Protein AF-A0A8T4FSJ0-F1 (afdb_monomer_lite)

Structure (mmCIF, N/CA/C/O backbone):
data_AF-A0A8T4FSJ0-F1
#
_entry.id   AF-A0A8T4FSJ0-F1
#
loop_
_atom_site.group_PDB
_atom_site.id
_atom_site.type_symbol
_atom_site.label_atom_id
_atom_site.label_alt_id
_atom_site.label_comp_id
_atom_site.label_asym_id
_atom_site.label_entity_id
_atom_site.label_seq_id
_atom_site.pdbx_PDB_ins_code
_atom_site.Cartn_x
_atom_site.Cartn_y
_atom_site.Cartn_z
_atom_site.occupancy
_atom_site.B_iso_or_equiv
_atom_site.auth_seq_id
_atom_site.auth_comp_id
_atom_site.auth_asym_id
_atom_site.auth_atom_id
_atom_site.pdbx_PDB_model_num
ATOM 1 N N . MET A 1 1 ? -4.871 11.339 -9.309 1.00 76.25 1 MET A N 1
ATOM 2 C CA . MET A 1 1 ? -4.728 9.868 -9.360 1.00 76.25 1 MET A CA 1
ATOM 3 C C . MET A 1 1 ? -5.063 9.409 -10.763 1.00 76.25 1 MET A C 1
ATOM 5 O O . MET A 1 1 ? -5.983 9.957 -11.355 1.00 76.25 1 MET A O 1
ATOM 9 N N . ALA A 1 2 ? -4.314 8.457 -11.303 1.00 89.62 2 ALA A N 1
ATOM 10 C CA . ALA A 1 2 ? -4.552 7.910 -12.634 1.00 89.62 2 ALA A CA 1
ATOM 11 C C . ALA A 1 2 ? -5.611 6.789 -12.605 1.00 89.62 2 ALA A C 1
ATOM 13 O O . ALA A 1 2 ? -5.787 6.132 -11.581 1.00 89.62 2 ALA A O 1
ATOM 14 N N . SER A 1 3 ? -6.323 6.570 -13.713 1.00 94.94 3 SER A N 1
ATOM 15 C CA . SER A 1 3 ? -7.366 5.536 -13.805 1.00 94.94 3 SER A CA 1
ATOM 16 C C . SER A 1 3 ? -6.788 4.118 -13.912 1.00 94.94 3 SER A C 1
ATOM 18 O O . SER A 1 3 ? -5.607 3.933 -14.216 1.00 94.94 3 SER A O 1
ATOM 20 N N . VAL A 1 4 ? -7.643 3.101 -13.745 1.00 94.62 4 VAL A N 1
ATOM 21 C CA . VAL A 1 4 ? -7.303 1.684 -13.991 1.00 94.62 4 VAL A CA 1
ATOM 22 C C . VAL A 1 4 ? -6.764 1.461 -15.410 1.00 94.62 4 VAL A C 1
ATOM 24 O O . VAL A 1 4 ? -5.859 0.654 -15.621 1.00 94.62 4 VAL A O 1
ATOM 27 N N . GLU A 1 5 ? -7.295 2.173 -16.405 1.00 95.44 5 GLU A N 1
ATOM 28 C CA . GLU A 1 5 ? -6.822 2.060 -17.787 1.00 95.44 5 GLU A CA 1
ATOM 29 C C . GLU A 1 5 ? -5.391 2.589 -17.929 1.00 95.44 5 GLU A C 1
ATOM 31 O O . GLU A 1 5 ? -4.541 1.931 -18.533 1.00 95.44 5 GLU A O 1
ATOM 36 N N . VAL A 1 6 ? -5.105 3.744 -17.320 1.00 95.25 6 VAL A N 1
ATOM 37 C CA . VAL A 1 6 ? -3.754 4.311 -17.290 1.00 95.25 6 VAL A CA 1
ATOM 38 C C . VAL A 1 6 ? -2.811 3.383 -16.535 1.00 95.25 6 VAL A C 1
ATOM 40 O O . VAL A 1 6 ? -1.726 3.121 -17.032 1.00 95.25 6 VAL A O 1
ATOM 43 N N . PHE A 1 7 ? -3.232 2.803 -15.407 1.00 95.31 7 PHE A N 1
ATOM 44 C CA . PHE A 1 7 ? -2.451 1.796 -14.684 1.00 95.31 7 PHE A CA 1
ATOM 45 C C . PHE A 1 7 ? -2.037 0.629 -15.590 1.00 95.31 7 PHE A C 1
ATOM 47 O O . PHE A 1 7 ? -0.854 0.307 -15.694 1.00 95.31 7 PHE A O 1
ATOM 54 N N . ARG A 1 8 ? -2.996 0.038 -16.316 1.00 95.38 8 ARG A N 1
ATOM 55 C CA . ARG A 1 8 ? -2.727 -1.064 -17.252 1.00 95.38 8 ARG A CA 1
ATOM 56 C C . ARG A 1 8 ? -1.772 -0.647 -18.370 1.00 95.38 8 ARG A C 1
ATOM 58 O O . ARG A 1 8 ? -0.872 -1.413 -18.703 1.00 95.38 8 ARG A O 1
ATOM 65 N N . LYS A 1 9 ? -1.942 0.551 -18.941 1.00 95.69 9 LYS A N 1
ATOM 66 C CA . LYS A 1 9 ? -1.029 1.092 -19.964 1.00 95.69 9 LYS A CA 1
ATOM 67 C C . LYS A 1 9 ? 0.373 1.318 -19.400 1.00 95.69 9 LYS A C 1
ATOM 69 O O . LYS A 1 9 ? 1.343 0.922 -20.034 1.00 95.69 9 LYS A O 1
ATOM 74 N N . THR A 1 10 ? 0.487 1.890 -18.204 1.00 95.12 10 THR A N 1
ATOM 75 C CA . THR A 1 10 ? 1.765 2.122 -17.521 1.00 95.12 10 THR A CA 1
ATOM 76 C C . THR A 1 10 ? 2.516 0.816 -17.283 1.00 95.12 10 THR A C 1
ATOM 78 O O . THR A 1 10 ? 3.695 0.740 -17.617 1.00 95.12 10 THR A O 1
ATOM 81 N N . LEU A 1 11 ? 1.841 -0.227 -16.787 1.00 92.88 11 LEU A N 1
ATOM 82 C CA . LEU A 1 11 ? 2.468 -1.536 -16.589 1.00 92.88 11 LEU A CA 1
ATOM 83 C C . LEU A 1 11 ? 2.896 -2.178 -17.911 1.00 92.88 11 LEU A C 1
ATOM 85 O O . LEU A 1 11 ? 4.045 -2.590 -18.031 1.00 92.88 11 LEU A O 1
ATOM 89 N N . LYS A 1 12 ? 2.024 -2.188 -18.928 1.00 94.25 12 LYS A N 1
ATOM 90 C CA . LYS A 1 12 ? 2.375 -2.690 -20.270 1.00 94.25 12 LYS A CA 1
ATOM 91 C C . LYS A 1 12 ? 3.569 -1.953 -20.875 1.00 94.25 12 LYS A C 1
ATOM 93 O O . LYS A 1 12 ? 4.393 -2.556 -21.544 1.00 94.25 12 LYS A O 1
ATOM 98 N N . ASN A 1 13 ? 3.669 -0.648 -20.632 1.00 93.56 13 ASN A N 1
ATOM 99 C CA . ASN A 1 13 ? 4.779 0.162 -21.113 1.00 93.56 13 ASN A CA 1
ATOM 100 C C . ASN A 1 13 ? 6.079 -0.093 -20.351 1.00 93.56 13 ASN A C 1
ATOM 102 O O . ASN A 1 13 ? 7.134 0.226 -20.892 1.00 93.56 13 ASN A O 1
ATOM 106 N N . ALA A 1 14 ? 6.029 -0.565 -19.109 1.00 91.62 14 ALA A N 1
ATOM 107 C CA . ALA A 1 14 ? 7.215 -0.897 -18.327 1.00 91.62 14 ALA A CA 1
ATOM 108 C C . ALA A 1 14 ? 7.699 -2.330 -18.589 1.00 91.62 14 ALA A C 1
ATOM 110 O O . ALA A 1 14 ? 8.897 -2.579 -18.493 1.00 91.62 14 ALA A O 1
ATOM 111 N N . ASP A 1 15 ? 6.792 -3.240 -18.941 1.00 90.75 15 ASP A N 1
ATOM 112 C CA . ASP A 1 15 ? 7.081 -4.660 -19.129 1.00 90.75 15 ASP A CA 1
ATOM 113 C C . ASP A 1 15 ? 8.230 -4.913 -20.124 1.00 90.75 15 ASP A C 1
ATOM 115 O O . ASP A 1 15 ? 8.333 -4.272 -21.173 1.00 90.75 15 ASP A O 1
ATOM 119 N N . GLY A 1 16 ? 9.145 -5.809 -19.748 1.00 87.38 16 GLY A N 1
ATOM 120 C CA . GLY A 1 16 ? 10.351 -6.147 -20.515 1.00 87.38 16 GLY A CA 1
ATOM 121 C C . GLY A 1 16 ? 11.417 -5.045 -20.638 1.00 87.38 16 GLY A C 1
ATOM 122 O O . GLY A 1 16 ? 12.460 -5.283 -21.249 1.00 87.38 16 GLY A O 1
ATOM 123 N N . LYS A 1 17 ? 11.209 -3.843 -20.079 1.00 91.62 17 LYS A N 1
ATOM 124 C CA . LYS A 1 17 ? 12.206 -2.759 -20.139 1.00 91.62 17 LYS A CA 1
ATOM 125 C C . LYS A 1 17 ? 13.301 -2.913 -19.074 1.00 91.62 17 LYS A C 1
ATOM 127 O O . LYS A 1 17 ? 13.068 -3.517 -18.030 1.00 91.62 17 LYS A O 1
ATOM 132 N N . PRO A 1 18 ? 14.488 -2.306 -19.281 1.00 90.06 18 PRO A N 1
ATOM 133 C CA . PRO A 1 18 ? 15.530 -2.261 -18.256 1.00 90.06 18 PRO A CA 1
ATOM 134 C C . PRO A 1 18 ? 15.032 -1.612 -16.956 1.00 90.06 18 PRO A C 1
ATOM 136 O O . PRO A 1 18 ? 14.284 -0.634 -17.013 1.00 90.06 18 PRO A O 1
ATOM 139 N N . PHE A 1 19 ? 15.514 -2.082 -15.798 1.00 87.69 19 PHE A N 1
ATOM 140 C CA . PHE A 1 19 ? 15.074 -1.627 -14.465 1.00 87.69 19 PHE A CA 1
ATOM 141 C C . PHE A 1 19 ? 15.080 -0.103 -14.280 1.00 87.69 19 PHE A C 1
ATOM 143 O O . PHE A 1 19 ? 14.172 0.450 -13.666 1.00 87.69 19 PHE A O 1
ATOM 150 N N . ALA A 1 20 ? 16.029 0.617 -14.886 1.00 88.25 20 ALA A N 1
ATOM 151 C CA . ALA A 1 20 ? 16.065 2.081 -14.838 1.00 88.25 20 ALA A CA 1
ATOM 152 C C . ALA A 1 20 ? 14.772 2.747 -15.361 1.00 88.25 20 ALA A C 1
ATOM 154 O O . ALA A 1 20 ? 14.416 3.843 -14.927 1.00 88.25 20 ALA A O 1
ATOM 155 N N . LYS A 1 21 ? 14.046 2.095 -16.281 1.00 91.44 21 LYS A N 1
ATOM 156 C CA . LYS A 1 21 ? 12.770 2.582 -16.826 1.00 91.44 21 LYS A CA 1
ATOM 157 C C . LYS A 1 21 ? 11.588 2.332 -15.891 1.00 91.44 21 LYS A C 1
ATOM 159 O O . LYS A 1 21 ? 10.569 3.003 -16.053 1.00 91.44 21 LYS A O 1
ATOM 164 N N . TYR A 1 22 ? 11.711 1.439 -14.906 1.00 92.31 22 TYR A N 1
ATOM 165 C CA . TYR A 1 22 ? 10.624 1.144 -13.971 1.00 92.31 22 TYR A CA 1
ATOM 166 C C . TYR A 1 22 ? 10.272 2.355 -13.116 1.00 92.31 22 TYR A C 1
ATOM 168 O O . TYR A 1 22 ? 9.106 2.513 -12.793 1.00 92.31 22 TYR A O 1
ATOM 176 N N . LYS A 1 23 ? 11.201 3.289 -12.8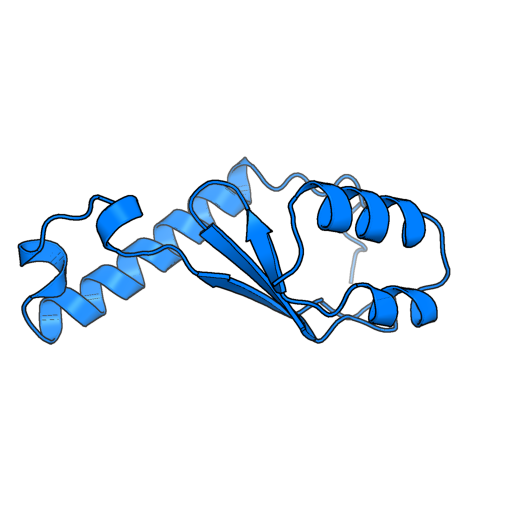61 1.00 90.69 23 LYS A N 1
ATOM 177 C CA . LYS A 1 23 ? 10.888 4.568 -12.189 1.00 90.69 23 LYS A CA 1
ATOM 178 C C . LYS A 1 23 ? 9.690 5.310 -12.801 1.00 90.69 23 LYS A C 1
ATOM 180 O O . LYS A 1 23 ? 8.986 6.016 -12.090 1.00 90.69 23 LYS A O 1
ATOM 185 N N . GLY A 1 24 ? 9.409 5.106 -14.091 1.00 90.69 24 GLY A N 1
ATOM 186 C CA . GLY A 1 24 ? 8.231 5.666 -14.759 1.00 90.69 24 GLY A CA 1
ATOM 187 C C . GLY A 1 24 ? 6.876 5.141 -14.257 1.00 90.69 24 GLY A C 1
ATOM 188 O O . GLY A 1 24 ? 5.855 5.739 -14.583 1.00 90.69 24 GLY A O 1
ATOM 189 N N . ILE A 1 25 ? 6.834 4.057 -13.470 1.00 94.44 25 ILE A N 1
ATOM 190 C CA . ILE A 1 25 ? 5.592 3.542 -12.866 1.00 94.44 25 ILE A CA 1
ATOM 191 C C . ILE A 1 25 ? 5.201 4.286 -11.582 1.00 94.44 25 ILE A C 1
ATOM 193 O O . ILE A 1 25 ? 4.081 4.105 -11.106 1.00 94.44 25 ILE A O 1
ATOM 197 N N . GLN A 1 26 ? 6.101 5.101 -11.016 1.00 95.50 26 GLN A N 1
ATOM 198 C CA . GLN A 1 26 ? 5.889 5.801 -9.750 1.00 95.50 26 GLN A CA 1
ATOM 199 C C . GLN A 1 26 ? 4.719 6.788 -9.866 1.00 95.50 26 GLN A C 1
ATOM 201 O O . GLN A 1 26 ? 4.836 7.863 -10.452 1.00 95.50 26 GLN A O 1
ATOM 206 N N . ASN A 1 27 ? 3.557 6.394 -9.345 1.00 96.38 27 ASN A N 1
ATOM 207 C CA . ASN A 1 27 ? 2.320 7.164 -9.404 1.00 96.38 27 ASN A CA 1
ATOM 208 C C . ASN A 1 27 ? 1.296 6.606 -8.397 1.00 96.38 27 ASN A C 1
ATOM 210 O O . ASN A 1 27 ? 1.488 5.537 -7.813 1.00 96.38 27 ASN A O 1
ATOM 214 N N . THR A 1 28 ? 0.181 7.317 -8.227 1.00 97.56 28 THR A N 1
ATOM 215 C CA . THR A 1 28 ? -1.010 6.829 -7.524 1.00 97.56 28 THR A CA 1
ATOM 216 C C . THR A 1 28 ? -2.144 6.564 -8.505 1.00 97.56 28 THR A C 1
ATOM 218 O O . THR A 1 28 ? -2.562 7.455 -9.252 1.00 97.56 28 THR A O 1
ATOM 221 N N . PHE A 1 29 ? -2.685 5.353 -8.448 1.00 97.25 29 PHE A N 1
ATOM 222 C CA . PHE A 1 29 ? -3.768 4.865 -9.288 1.00 97.25 29 PHE A CA 1
ATOM 223 C C . PHE A 1 29 ? -5.031 4.647 -8.453 1.00 97.25 29 PHE A C 1
ATOM 225 O O . PHE A 1 29 ? -4.979 4.061 -7.371 1.00 97.25 29 PHE A O 1
ATOM 232 N N . ALA A 1 30 ? -6.165 5.117 -8.962 1.00 95.75 30 ALA A N 1
ATOM 233 C CA . ALA A 1 30 ? -7.478 4.798 -8.422 1.00 95.75 30 ALA A CA 1
ATOM 234 C C . ALA A 1 30 ? -7.922 3.463 -9.025 1.00 95.75 30 ALA A C 1
ATOM 236 O O . ALA A 1 30 ? -8.162 3.376 -10.234 1.00 95.75 30 ALA A O 1
ATOM 237 N N . LEU A 1 31 ? -7.978 2.427 -8.192 1.00 94.19 31 LEU A N 1
ATOM 238 C CA . LEU A 1 31 ? -8.491 1.114 -8.556 1.00 94.19 31 LEU A CA 1
ATOM 239 C C . LEU A 1 31 ? -9.889 0.923 -7.962 1.00 94.19 31 LEU A C 1
ATOM 241 O O . LEU A 1 31 ? -10.386 1.746 -7.192 1.00 94.19 31 LEU A O 1
ATOM 245 N N . GLU A 1 32 ? -10.559 -0.152 -8.360 1.00 90.12 32 GLU A N 1
ATOM 246 C CA . GLU A 1 32 ? -11.898 -0.440 -7.860 1.00 90.12 32 GLU A CA 1
ATOM 247 C C . GLU A 1 32 ? -11.848 -0.745 -6.356 1.00 90.12 32 GLU A C 1
ATOM 249 O O . GLU A 1 32 ? -11.255 -1.729 -5.919 1.00 90.12 32 GLU A O 1
ATOM 254 N N . GLY A 1 33 ? -12.442 0.146 -5.558 1.00 91.38 33 GLY A N 1
ATOM 255 C CA . GLY A 1 33 ? -12.552 0.009 -4.105 1.00 91.38 33 GLY A CA 1
ATOM 256 C C . GLY A 1 33 ? -11.322 0.435 -3.295 1.00 91.38 33 GLY A C 1
ATOM 257 O O . GLY A 1 33 ? -11.415 0.494 -2.068 1.00 91.38 33 GLY A O 1
ATOM 258 N N . PHE A 1 34 ? -10.193 0.768 -3.928 1.00 95.00 34 PHE A N 1
ATOM 259 C CA . PHE A 1 34 ? -8.977 1.186 -3.224 1.00 95.00 34 PHE A CA 1
ATOM 260 C C . PHE A 1 34 ? -8.014 2.002 -4.092 1.00 95.00 34 PHE A C 1
ATOM 262 O O . PHE A 1 34 ? -8.086 2.031 -5.318 1.00 95.00 34 PHE A O 1
ATOM 269 N N . GLU A 1 35 ? -7.059 2.646 -3.435 1.00 96.44 35 GLU A N 1
ATOM 270 C CA . GLU A 1 35 ? -5.991 3.412 -4.065 1.00 96.44 35 GLU A CA 1
ATOM 271 C C . GLU A 1 35 ? -4.672 2.644 -3.982 1.00 96.44 35 GLU A C 1
ATOM 273 O O . GLU A 1 35 ? -4.333 2.101 -2.927 1.00 96.44 35 GLU A O 1
ATOM 278 N N . LEU A 1 36 ? -3.921 2.618 -5.082 1.00 97.00 36 LEU A N 1
ATOM 279 C CA . LEU A 1 36 ? -2.613 1.976 -5.174 1.00 97.00 36 LEU A CA 1
ATOM 280 C C . LEU A 1 36 ? -1.542 3.018 -5.495 1.00 97.00 36 LEU A C 1
ATOM 282 O O . LEU A 1 36 ? -1.541 3.595 -6.582 1.00 97.00 36 LEU A O 1
ATOM 286 N N . THR A 1 37 ? -0.605 3.228 -4.579 1.00 98.00 37 THR A N 1
ATOM 287 C CA . THR A 1 37 ? 0.520 4.150 -4.756 1.00 98.00 37 THR A CA 1
ATOM 288 C C . THR A 1 37 ? 1.825 3.379 -4.842 1.00 98.00 37 THR A C 1
ATOM 290 O O . THR A 1 37 ? 2.196 2.684 -3.901 1.00 98.00 37 THR A O 1
ATOM 293 N N . PHE A 1 38 ? 2.559 3.563 -5.935 1.00 96.44 38 PHE A N 1
ATOM 294 C CA . PHE A 1 38 ? 3.971 3.201 -6.022 1.00 96.44 38 PHE A CA 1
ATOM 295 C C . PHE A 1 38 ? 4.759 4.345 -5.389 1.00 96.44 38 PHE A C 1
ATOM 297 O O . PHE A 1 38 ? 4.848 5.422 -5.974 1.00 96.44 38 PHE A O 1
ATOM 304 N N . VAL A 1 39 ? 5.228 4.144 -4.158 1.00 96.50 39 VAL A N 1
ATOM 305 C CA . VAL A 1 39 ? 5.893 5.180 -3.354 1.00 96.50 39 VAL A CA 1
ATOM 306 C C . VAL A 1 39 ? 7.333 5.342 -3.821 1.00 96.50 39 VAL A C 1
ATOM 308 O O . VAL A 1 39 ? 7.751 6.442 -4.166 1.00 96.50 39 VAL A O 1
ATOM 311 N N . GLU A 1 40 ? 8.052 4.227 -3.883 1.00 94.94 40 GLU A N 1
ATOM 312 C CA . GLU A 1 40 ? 9.433 4.161 -4.338 1.00 94.94 40 GLU A CA 1
ATOM 313 C C . GLU A 1 40 ? 9.590 2.925 -5.216 1.00 94.94 40 GLU A C 1
ATOM 315 O O . GLU A 1 40 ? 9.143 1.835 -4.859 1.00 94.94 40 GLU A O 1
ATOM 320 N N . VAL A 1 41 ? 10.182 3.099 -6.393 1.00 93.88 41 VAL A N 1
ATOM 321 C CA . VAL A 1 41 ? 10.319 2.023 -7.374 1.00 93.88 41 VAL A CA 1
ATOM 322 C C . VAL A 1 41 ? 11.773 1.605 -7.480 1.00 93.88 41 VAL A C 1
ATOM 324 O O . VAL A 1 41 ? 12.648 2.445 -7.701 1.00 93.88 41 VAL A O 1
ATOM 327 N N . GLN A 1 42 ? 12.009 0.297 -7.373 1.00 89.06 42 GLN A N 1
ATOM 328 C CA . GLN A 1 42 ? 13.343 -0.280 -7.500 1.00 89.06 42 GLN A CA 1
ATOM 329 C C . GLN A 1 42 ? 13.978 0.073 -8.852 1.00 89.06 42 GLN A C 1
ATOM 331 O O . GLN A 1 42 ? 13.325 0.070 -9.899 1.00 89.06 42 GLN A O 1
ATOM 336 N N . ASN A 1 43 ? 15.270 0.372 -8.824 1.00 86.69 43 ASN A N 1
ATOM 337 C CA . ASN A 1 43 ? 16.082 0.694 -9.996 1.00 86.69 43 ASN A CA 1
ATOM 338 C C . ASN A 1 43 ? 17.008 -0.459 -10.414 1.00 86.69 43 ASN A C 1
ATOM 340 O O . ASN A 1 43 ? 17.708 -0.328 -11.418 1.00 86.69 43 ASN A O 1
ATOM 344 N N . ASP A 1 44 ? 16.988 -1.570 -9.680 1.00 86.81 44 ASP A N 1
ATOM 345 C CA . ASP A 1 44 ? 17.768 -2.775 -9.931 1.00 86.81 44 ASP A CA 1
ATOM 346 C C . ASP A 1 44 ? 16.957 -4.050 -9.614 1.00 86.81 44 ASP A C 1
ATOM 348 O O . ASP A 1 44 ? 15.776 -3.993 -9.253 1.00 86.81 44 ASP A O 1
ATOM 352 N N . ARG A 1 45 ? 17.595 -5.212 -9.803 1.00 83.69 45 ARG A N 1
ATOM 353 C CA . ARG A 1 45 ? 16.991 -6.535 -9.584 1.00 83.69 45 ARG A CA 1
ATOM 354 C C . ARG A 1 45 ? 16.959 -6.962 -8.112 1.00 83.69 45 ARG A C 1
ATOM 356 O O . ARG A 1 45 ? 16.115 -7.779 -7.759 1.00 83.69 45 ARG A O 1
ATOM 363 N N . SER A 1 46 ? 17.886 -6.470 -7.297 1.00 84.19 46 SER A N 1
ATOM 364 C CA . SER A 1 46 ? 18.061 -6.838 -5.883 1.00 84.19 46 SER A CA 1
ATOM 365 C C . SER A 1 46 ? 17.150 -6.060 -4.931 1.00 84.19 46 SER A C 1
ATOM 367 O O . SER A 1 46 ? 16.918 -6.492 -3.804 1.00 84.19 46 SER A O 1
ATOM 369 N N . GLY A 1 47 ? 16.653 -4.905 -5.361 1.00 85.94 47 GLY A N 1
ATOM 370 C CA . GLY A 1 47 ? 15.788 -4.032 -4.591 1.00 85.94 47 GLY A CA 1
ATOM 371 C C . GLY A 1 47 ? 14.339 -4.506 -4.542 1.00 85.94 47 GLY A C 1
ATOM 372 O O . GLY A 1 47 ? 13.946 -5.520 -5.118 1.00 85.94 47 GLY A O 1
ATOM 373 N N . HIS A 1 48 ? 13.526 -3.725 -3.839 1.00 88.88 48 HIS A N 1
ATOM 374 C CA . HIS A 1 48 ? 12.088 -3.925 -3.737 1.00 88.88 48 HIS A CA 1
ATOM 375 C C . HIS A 1 48 ? 11.362 -2.607 -3.992 1.00 88.88 48 HIS A C 1
ATOM 377 O O . HIS A 1 48 ? 11.829 -1.529 -3.631 1.00 88.88 48 HIS A O 1
ATOM 383 N N . THR A 1 49 ? 10.192 -2.696 -4.611 1.00 91.81 49 THR A N 1
ATOM 384 C CA . THR A 1 49 ? 9.315 -1.545 -4.830 1.00 91.81 49 THR A CA 1
ATOM 385 C C . THR A 1 49 ? 8.429 -1.348 -3.607 1.00 91.81 49 THR A C 1
ATOM 387 O O . THR A 1 49 ? 7.727 -2.266 -3.181 1.00 91.81 49 THR A O 1
ATOM 390 N N . HIS A 1 50 ? 8.427 -0.138 -3.057 1.00 95.19 50 HIS A N 1
ATOM 391 C CA . HIS A 1 50 ? 7.548 0.251 -1.963 1.00 95.19 50 HIS A CA 1
ATOM 392 C C . HIS A 1 50 ? 6.195 0.644 -2.524 1.00 95.19 50 HIS A C 1
ATOM 394 O O . HIS A 1 50 ? 6.064 1.591 -3.304 1.00 95.19 50 HIS A O 1
ATOM 400 N N . VAL A 1 51 ? 5.168 -0.073 -2.092 1.00 95.44 51 VAL A N 1
ATOM 401 C CA . VAL A 1 51 ? 3.795 0.144 -2.530 1.00 95.44 51 VAL A CA 1
ATOM 402 C C . VAL A 1 51 ? 2.918 0.392 -1.311 1.00 95.44 51 VAL A C 1
ATOM 404 O O . VAL A 1 51 ? 3.061 -0.261 -0.279 1.00 95.44 51 VAL A O 1
ATOM 407 N N . ARG A 1 52 ? 1.990 1.339 -1.430 1.00 96.62 52 ARG A N 1
ATOM 408 C CA . ARG A 1 52 ? 0.971 1.636 -0.425 1.00 96.62 52 ARG A CA 1
ATOM 409 C C . ARG A 1 52 ? -0.408 1.379 -1.014 1.00 96.62 52 ARG A C 1
ATOM 411 O O . ARG A 1 52 ? -0.727 1.879 -2.089 1.00 96.62 52 ARG A O 1
ATOM 418 N N . VAL A 1 53 ? -1.226 0.639 -0.274 1.00 95.50 53 VAL A N 1
ATOM 419 C CA . VAL A 1 53 ? -2.644 0.431 -0.575 1.00 95.50 53 VAL A CA 1
ATOM 420 C C . VAL A 1 53 ? -3.466 1.217 0.436 1.00 95.50 53 VAL A C 1
ATOM 422 O O . VAL A 1 53 ? -3.236 1.099 1.640 1.00 95.50 53 VAL A O 1
ATOM 425 N N . ARG A 1 54 ? -4.423 2.018 -0.034 1.00 95.75 54 ARG A N 1
ATOM 426 C CA . ARG A 1 54 ? -5.373 2.733 0.823 1.00 95.75 54 ARG A CA 1
ATOM 427 C C . ARG A 1 54 ? -6.790 2.296 0.488 1.00 95.75 54 ARG A C 1
ATOM 429 O O . ARG A 1 54 ? -7.284 2.548 -0.605 1.00 95.75 54 ARG A O 1
ATOM 436 N N . VAL A 1 55 ? -7.447 1.665 1.453 1.00 95.38 55 VAL A N 1
ATOM 437 C CA . VAL A 1 55 ? -8.857 1.275 1.356 1.00 95.38 55 VAL A CA 1
ATOM 438 C C . VAL A 1 55 ? -9.672 2.245 2.214 1.00 95.38 55 VAL A C 1
ATOM 440 O O . VAL A 1 55 ? -9.383 2.368 3.408 1.00 95.38 55 VAL A O 1
ATOM 443 N N . PRO A 1 56 ? -10.663 2.963 1.657 1.00 92.94 56 PRO A N 1
ATOM 444 C CA . PRO A 1 56 ? -11.574 3.766 2.464 1.00 92.94 56 PRO A CA 1
ATOM 445 C C . PRO A 1 56 ? -12.318 2.890 3.478 1.00 92.94 56 PRO A C 1
ATOM 447 O O . PRO A 1 56 ? -12.844 1.838 3.123 1.00 92.94 56 PRO A O 1
ATOM 450 N N . LEU A 1 57 ? -12.409 3.337 4.732 1.00 89.62 57 LEU A N 1
ATOM 451 C CA . LEU A 1 57 ? -13.007 2.546 5.816 1.00 89.62 57 LEU A CA 1
ATOM 452 C C . LEU A 1 57 ? -14.477 2.185 5.543 1.00 89.62 57 LEU A C 1
ATOM 454 O O . LEU A 1 57 ? -14.889 1.058 5.795 1.00 89.62 57 LEU A O 1
ATOM 458 N N . LYS A 1 58 ? -15.225 3.107 4.916 1.00 88.88 58 LYS A N 1
ATOM 459 C CA . LYS A 1 58 ? -16.597 2.873 4.436 1.00 88.88 58 LYS A CA 1
ATOM 460 C C . LYS A 1 58 ? -16.678 1.702 3.451 1.00 88.88 58 LYS A C 1
ATOM 462 O O . LYS A 1 58 ? -17.612 0.916 3.521 1.00 88.88 58 LYS A O 1
ATOM 467 N N . THR A 1 59 ? -15.707 1.586 2.547 1.00 90.38 59 THR A N 1
ATOM 468 C CA . THR A 1 59 ? -15.628 0.487 1.572 1.00 90.38 59 THR A CA 1
ATOM 469 C C . THR A 1 59 ? -15.153 -0.809 2.225 1.00 90.38 59 THR A C 1
ATOM 471 O O . THR A 1 59 ? -15.562 -1.888 1.817 1.00 90.38 59 THR A O 1
ATOM 474 N N . ALA A 1 60 ? -14.301 -0.712 3.248 1.00 89.06 60 ALA A N 1
ATOM 475 C CA . ALA A 1 60 ? -13.756 -1.867 3.952 1.00 89.06 60 ALA A CA 1
ATOM 476 C C . ALA A 1 60 ? -14.798 -2.614 4.808 1.00 89.06 60 ALA A C 1
ATOM 478 O O . ALA A 1 60 ? -14.595 -3.784 5.118 1.00 89.06 60 ALA A O 1
ATOM 479 N N . GLY A 1 61 ? -15.902 -1.955 5.182 1.00 92.06 61 GLY A N 1
ATOM 480 C CA . GLY A 1 61 ? -17.052 -2.598 5.826 1.00 92.06 61 GLY A CA 1
ATOM 481 C C . GLY A 1 61 ? -16.796 -3.108 7.247 1.00 92.06 61 GLY A C 1
ATOM 482 O O . GLY A 1 61 ? -17.554 -3.936 7.745 1.00 92.06 61 GLY A O 1
ATOM 483 N N . PHE A 1 62 ? -15.731 -2.643 7.904 1.00 93.94 62 PHE A N 1
ATOM 484 C CA . PHE A 1 62 ? -15.442 -3.022 9.284 1.00 93.94 62 PHE A CA 1
ATOM 485 C C . PHE A 1 62 ? -16.410 -2.333 10.251 1.00 93.94 62 PHE A C 1
ATOM 487 O O . PHE A 1 62 ? -16.699 -1.147 10.067 1.00 93.94 62 PHE A O 1
ATOM 494 N N . PRO A 1 63 ? -16.894 -3.037 11.289 1.00 93.44 63 PRO A N 1
ATOM 495 C CA . PRO A 1 63 ? -17.776 -2.429 12.271 1.00 93.44 63 PRO A CA 1
ATOM 496 C C . PRO A 1 63 ? -17.000 -1.396 13.097 1.00 93.44 63 PRO A C 1
ATOM 498 O O . PRO A 1 63 ? -15.818 -1.577 13.392 1.00 93.44 63 PRO A O 1
ATOM 501 N N . GLU A 1 64 ? -17.657 -0.295 13.455 1.00 90.62 64 GLU A N 1
ATOM 502 C CA . GLU A 1 64 ? -17.008 0.846 14.114 1.00 90.62 64 GLU A CA 1
ATOM 503 C C . GLU A 1 64 ? -16.402 0.478 15.475 1.00 90.62 64 GLU A C 1
ATOM 505 O O . GLU A 1 64 ? -15.326 0.949 15.854 1.00 90.62 64 GLU A O 1
ATOM 510 N N . ASP A 1 65 ? -17.050 -0.446 16.185 1.00 94.31 65 ASP A N 1
ATOM 511 C CA . ASP A 1 65 ? -16.576 -0.936 17.470 1.00 94.31 65 ASP A CA 1
ATOM 512 C C . ASP A 1 65 ? -15.212 -1.640 17.352 1.00 94.31 65 ASP A C 1
ATOM 514 O O . ASP A 1 65 ? -14.438 -1.607 18.307 1.00 94.31 65 ASP A O 1
ATOM 518 N N . ALA A 1 66 ? -14.854 -2.198 16.186 1.00 93.62 66 ALA A N 1
ATOM 519 C CA . ALA A 1 66 ? -13.575 -2.870 15.959 1.00 93.62 66 ALA A CA 1
ATOM 520 C C . ALA A 1 66 ? -12.357 -1.953 16.132 1.00 93.62 66 ALA A C 1
ATOM 522 O O . ALA A 1 66 ? -11.285 -2.455 16.459 1.00 93.62 66 ALA A O 1
ATOM 523 N N . TYR A 1 67 ? -12.505 -0.639 15.955 1.00 94.06 67 TYR A N 1
ATOM 524 C CA . TYR A 1 67 ? -11.404 0.327 16.049 1.00 94.06 67 TYR A CA 1
ATOM 525 C C . TYR A 1 67 ? -11.733 1.559 16.909 1.00 94.06 67 TYR A C 1
ATOM 527 O O . TYR A 1 67 ? -10.924 2.483 16.980 1.00 94.06 67 TYR A O 1
ATOM 535 N N . GLY A 1 68 ? -12.887 1.577 17.583 1.00 94.44 68 GLY A N 1
ATOM 536 C CA . GLY A 1 68 ? -13.390 2.756 18.299 1.00 94.44 68 GLY A CA 1
ATOM 537 C C . GLY A 1 68 ? -12.593 3.180 19.541 1.00 94.44 68 GLY A C 1
ATOM 538 O O . GLY A 1 68 ? -12.659 4.339 19.936 1.00 94.44 68 GLY A O 1
ATOM 539 N N . THR A 1 69 ? -11.810 2.286 20.158 1.00 97.25 69 THR A N 1
ATOM 540 C CA . THR A 1 69 ? -10.943 2.626 21.307 1.00 97.25 69 THR A CA 1
ATOM 541 C C . THR A 1 69 ? -9.462 2.536 20.934 1.00 97.25 69 THR A C 1
ATOM 543 O O . THR A 1 69 ? -9.117 1.783 20.022 1.00 97.25 69 THR A O 1
ATOM 546 N N . PRO A 1 70 ? -8.545 3.227 21.644 1.00 97.19 70 PRO A N 1
ATOM 547 C CA . PRO A 1 70 ? -7.115 3.164 21.335 1.00 97.19 70 PRO A CA 1
ATOM 548 C C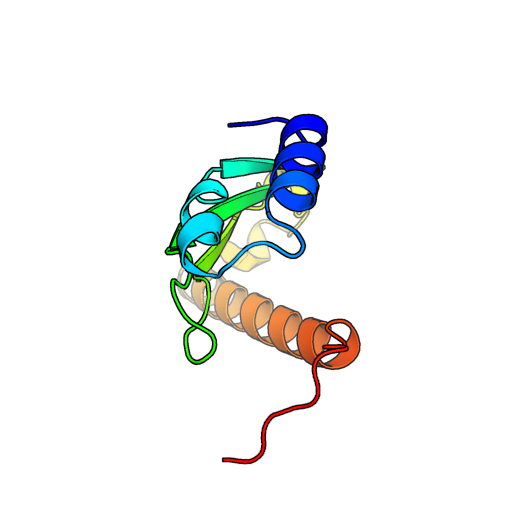 . PRO A 1 70 ? -6.556 1.734 21.309 1.00 97.19 70 PRO A C 1
ATOM 550 O O . PRO A 1 70 ? -5.850 1.367 20.372 1.00 97.19 70 PRO A O 1
ATOM 553 N N . SER A 1 71 ? -6.930 0.902 22.289 1.00 97.56 71 SER A N 1
ATOM 554 C CA . SER A 1 71 ? -6.511 -0.504 22.351 1.00 97.56 71 SER A CA 1
ATOM 555 C C . SER A 1 71 ? -7.065 -1.318 21.175 1.00 97.56 71 SER A C 1
ATOM 557 O O . SER A 1 71 ? -6.307 -2.018 20.500 1.00 97.56 71 SER A O 1
ATOM 559 N N . ARG A 1 72 ? -8.362 -1.170 20.860 1.00 96.88 72 ARG A N 1
ATOM 560 C CA . ARG A 1 72 ? -8.988 -1.875 19.732 1.00 96.88 72 ARG A CA 1
ATOM 561 C C . ARG A 1 72 ? -8.418 -1.421 18.389 1.00 96.88 72 ARG A C 1
ATOM 563 O O . ARG A 1 72 ? -8.131 -2.267 17.560 1.00 96.88 72 ARG A O 1
ATOM 570 N N . ASN A 1 73 ? -8.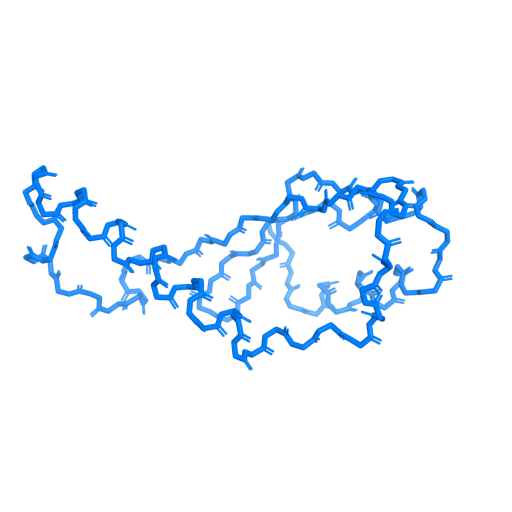146 -0.130 18.197 1.00 96.19 73 ASN A N 1
ATOM 571 C CA . ASN A 1 73 ? -7.511 0.395 16.984 1.00 96.19 73 ASN A CA 1
ATOM 572 C C . ASN A 1 73 ? -6.110 -0.202 16.750 1.00 96.19 73 ASN A C 1
ATOM 574 O O . ASN A 1 73 ? -5.764 -0.543 15.620 1.00 96.19 73 ASN A O 1
ATOM 578 N N . VAL A 1 74 ? -5.306 -0.368 17.808 1.00 97.81 74 VAL A N 1
ATOM 579 C CA . VAL A 1 74 ? -3.995 -1.036 17.710 1.00 97.81 74 VAL A CA 1
ATOM 580 C C . VAL A 1 74 ? -4.164 -2.508 17.327 1.00 97.81 74 VAL A C 1
ATOM 582 O O . VAL A 1 74 ? -3.564 -2.951 16.348 1.00 97.81 74 VAL A O 1
ATOM 585 N N . ALA A 1 75 ? -5.021 -3.244 18.041 1.00 97.62 75 ALA A N 1
ATOM 586 C CA . ALA A 1 75 ? -5.285 -4.657 17.762 1.00 97.62 75 ALA A CA 1
ATOM 587 C C . ALA A 1 75 ? -5.868 -4.880 16.354 1.00 97.62 75 ALA A C 1
ATOM 589 O O . ALA A 1 75 ? -5.507 -5.827 15.661 1.00 97.62 75 ALA A O 1
ATOM 590 N N . PHE A 1 76 ? -6.732 -3.976 15.900 1.00 96.88 76 PH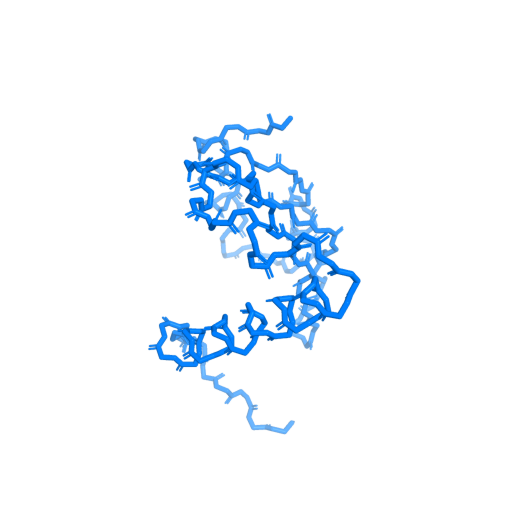E A N 1
ATOM 591 C CA . PHE A 1 76 ? -7.341 -3.997 14.578 1.00 96.88 76 PHE A CA 1
ATOM 592 C C . PHE A 1 76 ? -6.301 -3.857 13.463 1.00 96.88 76 PHE A C 1
ATOM 594 O O . PHE A 1 76 ? 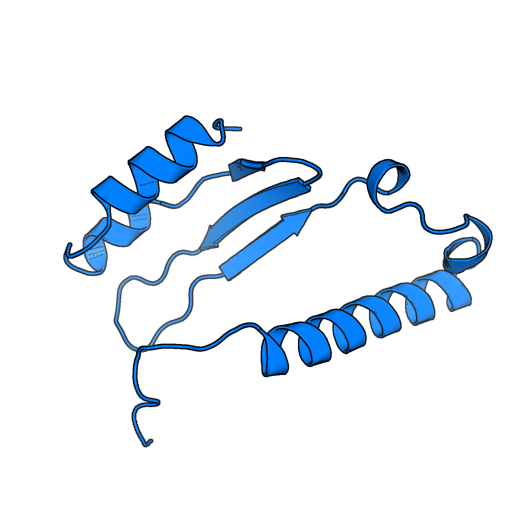-6.304 -4.635 12.508 1.00 96.88 76 PHE A O 1
ATOM 601 N N . ARG A 1 77 ? -5.365 -2.909 13.598 1.00 96.06 77 ARG A N 1
ATOM 602 C CA . ARG A 1 77 ? -4.264 -2.729 12.640 1.00 96.06 77 ARG A CA 1
ATOM 603 C C . ARG A 1 77 ? -3.340 -3.946 12.601 1.00 96.06 77 ARG A C 1
ATOM 605 O O . ARG A 1 77 ? -2.984 -4.386 11.510 1.00 96.06 77 ARG A O 1
ATOM 612 N N . ASP A 1 78 ? -2.991 -4.506 13.760 1.00 97.94 78 ASP A N 1
ATOM 613 C CA . ASP A 1 78 ? -2.191 -5.737 13.854 1.00 97.94 78 ASP A CA 1
ATOM 614 C C . ASP A 1 78 ? -2.888 -6.911 13.148 1.00 97.94 78 ASP A C 1
ATOM 616 O O . ASP A 1 78 ? -2.289 -7.565 12.290 1.00 97.94 78 ASP A O 1
ATOM 620 N N . LEU A 1 79 ? -4.182 -7.115 13.414 1.00 96.69 79 LEU A N 1
ATOM 621 C CA . LEU A 1 79 ? -4.967 -8.165 12.774 1.00 96.69 79 LEU A CA 1
ATOM 622 C C . LEU A 1 79 ? -4.987 -8.017 11.246 1.00 96.69 79 LEU A C 1
ATOM 624 O O . LEU A 1 79 ? -4.772 -9.003 10.540 1.00 96.69 79 LEU A O 1
ATOM 628 N N . ILE A 1 80 ? -5.203 -6.804 10.725 1.00 95.69 80 ILE A N 1
ATOM 629 C CA . ILE A 1 80 ? -5.196 -6.544 9.276 1.00 95.69 80 ILE A CA 1
ATOM 630 C C . ILE A 1 80 ? -3.859 -6.954 8.654 1.00 95.69 80 ILE A C 1
ATOM 632 O O . ILE A 1 80 ? -3.850 -7.644 7.633 1.00 95.69 80 ILE A O 1
ATOM 636 N N . VAL A 1 81 ? -2.733 -6.568 9.261 1.00 95.31 81 VAL A N 1
ATOM 637 C CA . VAL A 1 81 ? -1.399 -6.884 8.726 1.00 95.31 81 VAL A CA 1
ATOM 638 C C . VAL A 1 81 ? -1.149 -8.393 8.727 1.00 95.31 81 VAL A C 1
ATOM 640 O O . VAL A 1 81 ? -0.660 -8.928 7.730 1.00 95.31 81 VAL A O 1
ATOM 643 N N . ARG A 1 82 ? -1.550 -9.108 9.785 1.00 95.88 82 ARG A N 1
ATOM 644 C CA . ARG A 1 82 ? -1.439 -10.577 9.841 1.00 95.88 82 ARG A CA 1
ATOM 645 C C . ARG A 1 82 ? -2.266 -11.253 8.748 1.00 95.88 82 ARG A C 1
ATOM 647 O O . ARG A 1 82 ? -1.747 -12.099 8.023 1.00 95.88 82 ARG A O 1
ATOM 654 N N . ARG A 1 83 ? -3.524 -10.836 8.567 1.00 94.75 83 ARG A N 1
ATOM 655 C CA . ARG A 1 83 ? -4.407 -11.376 7.517 1.00 94.75 83 ARG A CA 1
ATOM 656 C C . ARG A 1 83 ? -3.906 -11.069 6.111 1.00 94.75 83 ARG A C 1
ATOM 658 O O . ARG A 1 83 ? -4.024 -11.913 5.218 1.00 94.75 83 ARG A O 1
ATOM 665 N N . LEU A 1 84 ? -3.321 -9.890 5.910 1.00 92.62 84 LEU A N 1
ATOM 666 C CA . LEU A 1 84 ? -2.682 -9.527 4.651 1.00 92.62 84 LEU A CA 1
ATOM 667 C C . LEU A 1 84 ? -1.496 -10.451 4.358 1.00 92.62 84 LEU A C 1
ATOM 669 O O . LEU A 1 84 ? -1.399 -10.972 3.250 1.00 92.62 84 LEU A O 1
ATOM 673 N N . TRP A 1 85 ? -0.634 -10.697 5.346 1.00 92.06 85 TRP A N 1
ATOM 674 C CA . TRP A 1 85 ? 0.514 -11.592 5.201 1.00 92.06 85 TRP A CA 1
ATOM 675 C C . TRP A 1 85 ? 0.093 -13.035 4.884 1.00 92.06 85 TRP A C 1
ATOM 677 O O . TRP A 1 85 ? 0.605 -13.632 3.935 1.00 92.06 85 TRP A O 1
ATOM 687 N N . GLU A 1 86 ? -0.895 -13.574 5.605 1.00 92.25 86 GLU A N 1
ATOM 688 C CA . GLU A 1 86 ? -1.468 -14.904 5.341 1.00 92.25 86 GLU A CA 1
ATOM 689 C C . GLU A 1 86 ? -2.011 -15.014 3.905 1.00 92.25 86 GLU A C 1
ATOM 691 O O . GLU A 1 86 ? -1.747 -15.985 3.185 1.00 92.25 86 GLU A O 1
ATOM 696 N N . SER A 1 87 ? -2.736 -13.984 3.462 1.00 91.38 87 SER A N 1
ATOM 697 C CA . SER A 1 87 ? -3.310 -13.918 2.117 1.00 91.38 87 SER A CA 1
ATOM 698 C C . SER A 1 87 ? -2.231 -13.792 1.042 1.00 91.38 87 SER A C 1
ATOM 700 O O . SER A 1 87 ? -2.300 -14.464 0.015 1.00 91.38 87 SER A O 1
ATOM 702 N N . ALA A 1 88 ? -1.203 -12.975 1.273 1.00 89.75 88 ALA A N 1
ATOM 703 C CA . ALA A 1 88 ? -0.084 -12.818 0.353 1.00 89.75 88 ALA A CA 1
ATOM 704 C C . ALA A 1 88 ? 0.689 -14.132 0.197 1.00 89.75 88 ALA A C 1
ATOM 706 O O . ALA A 1 88 ? 0.981 -14.534 -0.923 1.00 89.75 88 ALA A O 1
ATOM 707 N N . ARG A 1 89 ? 0.933 -14.869 1.287 1.00 85.75 89 ARG A N 1
ATOM 708 C CA . ARG A 1 89 ? 1.660 -16.147 1.240 1.00 85.75 89 ARG A CA 1
ATOM 709 C C . ARG A 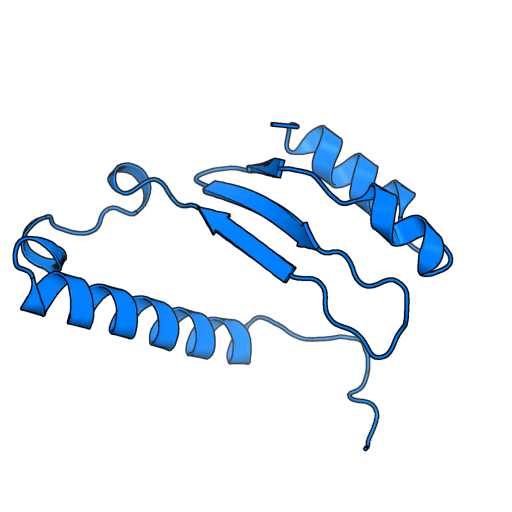1 89 ? 0.965 -17.211 0.384 1.00 85.75 89 ARG A C 1
ATOM 711 O O . ARG A 1 89 ? 1.633 -18.067 -0.187 1.00 85.75 89 ARG A O 1
ATOM 718 N N . THR A 1 90 ? -0.363 -17.168 0.300 1.00 83.56 90 THR A N 1
ATOM 719 C CA . THR A 1 90 ? -1.167 -18.133 -0.469 1.00 83.56 90 THR A CA 1
ATOM 720 C C . THR A 1 90 ? -1.468 -17.668 -1.895 1.00 83.56 90 THR A C 1
ATOM 722 O O . THR A 1 90 ? -1.567 -18.499 -2.799 1.00 83.56 90 THR A O 1
ATOM 725 N N . ARG A 1 91 ? -1.605 -16.354 -2.119 1.00 84.56 91 ARG A N 1
ATOM 726 C CA . ARG A 1 91 ? -2.051 -15.777 -3.401 1.00 84.56 91 ARG A CA 1
ATOM 727 C C . ARG A 1 91 ? -0.934 -15.147 -4.228 1.00 84.56 91 ARG A C 1
ATOM 729 O O . ARG A 1 91 ? -1.020 -15.165 -5.453 1.00 84.56 91 ARG A O 1
ATOM 736 N N . ALA A 1 92 ? 0.110 -14.611 -3.600 1.00 76.69 92 ALA A N 1
ATOM 737 C CA . ALA A 1 92 ? 1.252 -14.039 -4.303 1.00 76.69 92 ALA A CA 1
ATOM 738 C C . ALA A 1 92 ? 2.189 -15.170 -4.747 1.00 76.69 92 ALA A C 1
ATOM 740 O O . ALA A 1 92 ? 3.172 -15.498 -4.086 1.00 76.69 92 ALA A O 1
ATOM 741 N N . ARG A 1 93 ? 1.869 -15.808 -5.876 1.00 62.97 93 ARG A N 1
ATOM 742 C CA . ARG A 1 93 ? 2.833 -16.668 -6.565 1.00 62.97 93 ARG A CA 1
ATOM 743 C C . ARG A 1 93 ? 3.780 -15.766 -7.349 1.00 62.97 93 ARG A C 1
ATOM 745 O O . ARG A 1 93 ? 3.343 -15.092 -8.275 1.00 62.97 93 ARG A O 1
ATOM 752 N N . SER A 1 94 ? 5.058 -15.748 -6.979 1.00 57.59 94 SER A N 1
ATOM 753 C CA . SER A 1 94 ? 6.092 -15.184 -7.848 1.00 57.59 94 SER A CA 1
ATOM 754 C C . SER A 1 94 ? 6.429 -16.225 -8.919 1.00 57.59 94 SER A C 1
ATOM 756 O O . SER A 1 94 ? 6.898 -17.304 -8.556 1.00 57.59 94 SER A O 1
ATOM 758 N N . PRO A 1 95 ? 6.202 -15.951 -10.217 1.00 54.94 95 PRO A N 1
ATOM 759 C CA . PRO A 1 95 ? 6.726 -16.796 -11.288 1.00 54.94 95 PRO A CA 1
ATOM 760 C C . PRO A 1 95 ? 8.247 -16.646 -11.432 1.00 54.94 95 PRO A C 1
ATOM 762 O O . PRO A 1 95 ? 8.885 -17.471 -12.075 1.00 54.94 95 PRO A O 1
ATOM 765 N N . ILE A 1 96 ? 8.833 -15.602 -10.831 1.00 55.41 96 ILE A N 1
ATOM 766 C CA . ILE A 1 96 ? 10.279 -15.418 -10.755 1.00 55.41 96 ILE A CA 1
ATOM 767 C C . ILE A 1 96 ? 10.784 -16.385 -9.677 1.00 55.41 96 ILE A C 1
ATOM 769 O O . ILE A 1 96 ? 10.360 -16.239 -8.520 1.00 55.41 96 ILE A O 1
ATOM 773 N N . PRO A 1 97 ? 11.643 -17.365 -10.027 1.00 50.19 97 PRO A N 1
ATOM 774 C CA . PRO A 1 97 ? 12.262 -18.252 -9.053 1.00 50.19 97 PRO A CA 1
ATOM 775 C C . PRO A 1 97 ? 12.905 -17.412 -7.955 1.00 50.19 97 PRO A C 1
ATOM 777 O O . PRO A 1 97 ? 13.525 -16.386 -8.251 1.00 50.19 97 PRO A O 1
ATOM 780 N N . LYS A 1 98 ? 12.754 -17.831 -6.695 1.00 51.31 98 LYS A N 1
ATOM 781 C CA . LYS A 1 98 ? 13.572 -17.267 -5.621 1.00 51.31 98 LYS A CA 1
ATOM 782 C C . LYS A 1 98 ? 15.025 -17.465 -6.048 1.00 51.31 98 LYS A C 1
ATOM 784 O O . LYS A 1 98 ? 15.428 -18.595 -6.291 1.00 51.31 98 LYS A O 1
ATOM 789 N N . THR A 1 99 ? 15.766 -16.380 -6.236 1.00 49.84 99 THR A N 1
ATOM 790 C CA . THR A 1 99 ? 17.220 -16.471 -6.326 1.00 49.84 99 THR A CA 1
ATOM 791 C C . THR A 1 99 ? 17.706 -16.922 -4.959 1.00 49.84 99 THR A C 1
ATOM 793 O O . THR A 1 99 ? 17.360 -16.300 -3.954 1.00 49.84 99 THR A O 1
ATOM 796 N N . ASP A 1 100 ? 18.420 -18.040 -4.926 1.00 45.03 100 ASP A N 1
ATOM 797 C CA . ASP A 1 100 ? 19.110 -18.492 -3.727 1.00 45.03 100 ASP A CA 1
ATOM 798 C C . ASP A 1 100 ? 20.180 -17.452 -3.370 1.00 45.03 100 ASP A C 1
ATOM 800 O O . ASP A 1 100 ? 21.035 -17.173 -4.207 1.00 45.03 100 ASP A O 1
ATOM 804 N N . GLY A 1 101 ? 20.100 -16.901 -2.153 1.00 40.03 101 GLY A N 1
ATOM 805 C CA . GLY A 1 101 ? 21.180 -16.169 -1.471 1.00 40.03 101 GLY A CA 1
ATOM 806 C C . GLY A 1 101 ? 21.602 -14.849 -2.094 1.00 40.03 101 GLY A C 1
ATOM 807 O O . GLY A 1 101 ? 22.539 -14.870 -2.917 1.00 40.03 101 GLY A O 1
#

Foldseek 3Di:
DAEPVVLVVQCVVPPPDQLQCQQSNQDWYDDVQKIKGQPAGDSDDPDDTDIDIGGDPVSVPDDCVCCVDPVSVVVSVVVVVVVVVVCCVVPVDDPPPPDDD

Sequence (101 aa):
MASVEVFRKTLKNADGKPFAKYKGIQNTFALEGFELTFVEVQNDRSGHTHVRVRVPLKTAGFPEDAYGTPSRNVAFRDLIVRRLWESARTRARSPIPKTDG

Radius of gyration: 16.76 Å; chains: 1; bounding box: 39×28×44 Å

Secondary structure (DSSP, 8-state):
-B-HHHHHHHHHHHTTS-GGGGGGG-SEEEETTEEEEEEE--SSSSS--EEEEE--HHHHT--GGGTSSHHHHHHHHHHHHHHHHHHHHHH---SSPPPP-

pLDDT: mean 89.06, std 12.49, range [40.03, 98.0]